Protein 7FB5 (pdb70)

Organism: Mus musculus (NCBI:txid10090)

InterPro domains:
  IPR004241 Autophagy protein Atg8 ubiquitin-like [PF02991] (13-116)
  IPR004241 Autophagy protein Atg8 ubiquitin-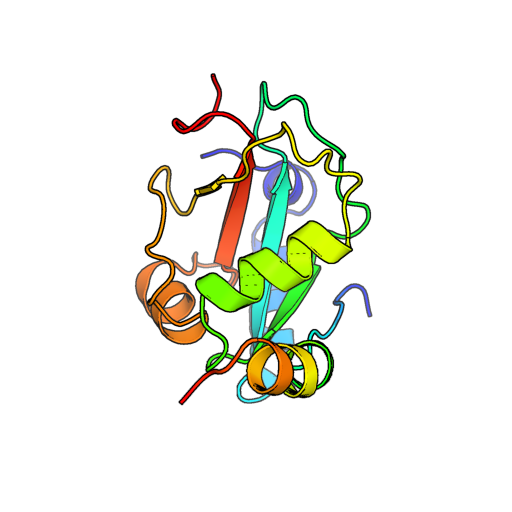like [PTHR10969] (2-116)
  IPR029071 Ubiquitin-like domain superfamily [SSF54236] (1-116)

CATH classification: 3.10.20.90

Radius of gyration: 14.71 Å; Cα contacts (8 Å, |Δi|>4): 223; chains: 2; bounding box: 31×42×38 Å

Foldseek 3Di:
DDDPVPVVQDQVVLLVVLVVVPVPDDQWAWAFEFAFAPFDFFGAPDGIDTHRQQAFLLVVVVVVPVGTPDDPVFAKFKDFPFDTDDRGHGNNNQQVPRPDNSRYGYIYMHSDPGGHD/DPDDDDDCVVCPVVCVVVPHD

Nearest PDB structures (foldseek):
  7fb5-assembly1_B  TM=1.050E+00  e=2.848E-02  Homo sapiens
  6hyn-assembly1_A  TM=9.909E-01  e=7.750E-23  Homo sapiens
  8s1m-assembly1_A  TM=9.896E-01  e=8.841E-23  Homo sapiens
  6hyo-assembly1_A  TM=9.873E-01  e=1.402E-22  Homo sapiens
  6yop-assembly1_A  TM=9.878E-01  e=1.402E-22  Homo sapiens

Structure (mmCIF, N/CA/C/O backbone):
data_7FB5
#
_entry.id   7FB5
#
_cell.length_a   73.250
_cell.length_b   73.250
_cell.length_c   80.852
_cell.angle_alpha   90.000
_cell.angle_beta   90.000
_cell.angle_gamma   120.000
#
_symmetry.space_group_name_H-M   'P 32 2 1'
#
loop_
_entity.id
_entity.type
_entity.pdbx_description
1 polymer 'Gamma-aminobutyric acid receptor-associated protein'
2 polymer 'Reticulophagy regulator 1'
#
loop_
_atom_site.group_PDB
_atom_site.id
_atom_site.type_symbol
_atom_site.label_atom_id
_atom_site.label_alt_id
_atom_site.label_comp_id
_atom_site.label_asym_id
_atom_site.label_entity_id
_atom_site.label_seq_id
_atom_site.pdbx_PDB_ins_code
_atom_site.Cartn_x
_atom_site.Cartn_y
_atom_site.Cartn_z
_atom_site.occupancy
_atom_site.B_iso_or_equiv
_atom_site.auth_seq_id
_atom_site.auth_comp_id
_atom_site.auth_asym_id
_atom_site.auth_atom_id
_atom_site.pdbx_PDB_model_num
ATOM 1 N N . MET A 1 1 ? 37.676 -9.446 17.167 1.00 72.00 1 MET A N 1
ATOM 2 C CA . MET A 1 1 ? 36.265 -9.079 17.330 1.00 82.41 1 MET A CA 1
ATOM 3 C C . MET A 1 1 ? 36.133 -7.779 18.082 1.00 86.64 1 MET A C 1
ATOM 4 O O . MET A 1 1 ? 36.866 -7.518 19.069 1.00 85.71 1 MET A O 1
ATOM 9 N N . LYS A 1 2 ? 35.181 -6.971 17.620 1.00 82.85 2 LYS A N 1
ATOM 10 C CA . LYS A 1 2 ? 34.887 -5.682 18.225 1.00 86.25 2 LYS A CA 1
ATOM 11 C C . LYS A 1 2 ? 33.484 -5.646 18.862 1.00 80.14 2 LYS A C 1
ATOM 12 O O . LYS A 1 2 ? 32.494 -6.086 18.260 1.00 75.50 2 LYS A O 1
ATOM 18 N N . PHE A 1 3 ? 33.433 -5.095 20.094 1.00 78.36 3 PHE A N 1
ATOM 19 C CA . PHE A 1 3 ? 32.286 -4.951 21.009 1.00 74.24 3 PHE A CA 1
ATOM 20 C C . PHE A 1 3 ? 32.020 -3.524 21.471 1.00 79.33 3 PHE A C 1
ATOM 21 O O . PHE A 1 3 ? 32.950 -2.832 21.905 1.00 81.63 3 PHE A O 1
ATOM 29 N N . VAL A 1 4 ? 30.753 -3.101 21.431 1.00 75.36 4 VAL A N 1
ATOM 30 C CA . VAL A 1 4 ? 30.384 -1.783 21.954 1.00 77.71 4 VAL A CA 1
ATOM 31 C C . VAL A 1 4 ? 30.819 -1.591 23.406 1.00 79.25 4 VAL A C 1
ATOM 32 O O . VAL A 1 4 ? 31.295 -0.512 23.776 1.00 86.33 4 VAL A O 1
ATOM 36 N N . TYR A 1 5 ? 30.610 -2.601 24.263 1.00 78.12 5 TYR A N 1
ATOM 37 C CA . TYR A 1 5 ? 30.931 -2.455 25.685 1.00 76.25 5 TYR A CA 1
ATOM 38 C C . TYR A 1 5 ? 32.324 -1.881 25.865 1.00 74.57 5 TYR A C 1
ATOM 39 O O . TYR A 1 5 ? 32.550 -1.024 26.726 1.00 78.37 5 TYR A O 1
ATOM 48 N N . LYS A 1 6 ? 33.275 -2.334 25.041 1.00 70.17 6 LYS A N 1
ATOM 49 C CA . LYS A 1 6 ? 34.657 -1.877 25.182 1.00 76.08 6 LYS A CA 1
ATOM 50 C C . LYS A 1 6 ? 34.788 -0.423 24.761 1.00 84.15 6 LYS A C 1
ATOM 51 O O . LYS A 1 6 ? 35.560 0.338 25.355 1.00 88.25 6 LYS A O 1
ATOM 57 N N . GLU A 1 7 ? 34.075 -0.033 23.706 1.00 86.17 7 GLU A N 1
ATOM 58 C CA . GLU A 1 7 ? 34.126 1.355 23.273 1.00 88.89 7 GLU A CA 1
ATOM 59 C C . GLU A 1 7 ? 33.500 2.290 24.308 1.00 85.08 7 GLU A C 1
ATOM 60 O O . GLU A 1 7 ? 34.035 3.378 24.553 1.00 95.80 7 GLU A O 1
ATOM 66 N N . GLU A 1 8 ? 32.403 1.874 24.962 1.00 80.46 8 GLU A N 1
ATOM 67 C CA . GLU A 1 8 ? 31.706 2.771 25.888 1.00 88.28 8 GLU A CA 1
ATOM 68 C C . GLU A 1 8 ? 32.400 2.827 27.247 1.00 90.85 8 GLU A C 1
ATOM 69 O O . GLU A 1 8 ? 32.522 3.907 27.838 1.00 100.35 8 GLU A O 1
ATOM 75 N N . HIS A 1 9 ? 32.881 1.697 27.750 1.00 83.93 9 HIS A N 1
ATOM 76 C CA . HIS A 1 9 ? 33.469 1.668 29.075 1.00 72.66 9 HIS A CA 1
ATOM 77 C C . HIS A 1 9 ? 34.970 1.486 28.930 1.00 73.87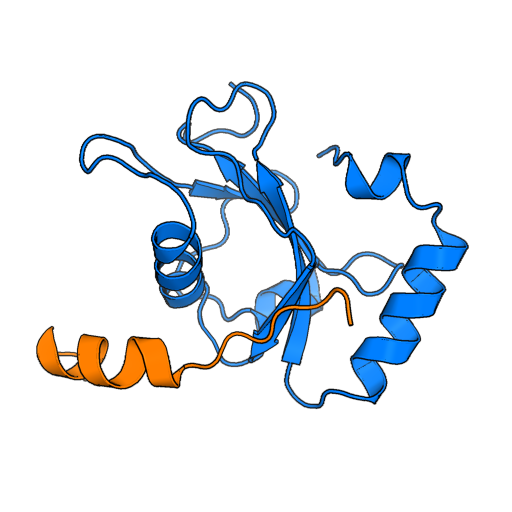 9 HIS A C 1
ATOM 78 O O . HIS A 1 9 ? 35.427 0.459 28.409 1.00 78.02 9 HIS A O 1
ATOM 85 N N . PRO A 1 10 ? 35.761 2.456 29.372 1.00 73.02 10 PRO A N 1
ATOM 86 C CA . PRO A 1 10 ? 37.202 2.429 29.105 1.00 72.88 10 PRO A CA 1
ATOM 87 C C . PRO A 1 10 ? 37.902 1.367 29.926 1.00 73.55 10 PRO A C 1
ATOM 88 O O . PRO A 1 10 ? 37.435 0.949 30.989 1.00 78.24 10 PRO A O 1
ATOM 92 N N . PHE A 1 11 ? 39.061 0.956 29.420 1.00 67.82 11 PHE A N 1
ATOM 93 C CA . PHE A 1 11 ? 39.725 -0.231 29.938 1.00 67.88 11 PHE A CA 1
ATOM 94 C C . PHE A 1 11 ? 39.848 -0.200 31.456 1.00 74.43 11 PHE A C 1
ATOM 95 O O . PHE A 1 11 ? 39.312 -1.066 32.155 1.00 80.17 11 PHE A O 1
ATOM 103 N N . GLU A 1 12 ? 40.562 0.793 31.990 1.00 77.48 12 GLU A N 1
ATOM 104 C CA . GLU A 1 12 ? 40.938 0.718 33.399 1.00 77.69 12 GLU A CA 1
ATOM 105 C C . GLU A 1 12 ? 39.734 0.729 34.322 1.00 75.71 12 GLU A C 1
ATOM 106 O O . GLU A 1 12 ? 39.863 0.368 35.499 1.00 81.52 12 GLU A O 1
ATOM 112 N N . LYS A 1 13 ? 38.568 1.124 33.814 1.00 71.48 13 LYS A N 1
ATOM 113 C CA . LYS A 1 13 ? 37.359 1.046 34.618 1.00 77.55 13 LYS A CA 1
ATOM 114 C C . LYS A 1 13 ? 36.764 -0.362 34.522 1.00 75.43 13 LYS A C 1
ATOM 115 O O . LYS A 1 13 ? 36.262 -0.895 35.518 1.00 76.21 13 LYS A O 1
ATOM 121 N N . ARG A 1 14 ? 36.829 -0.982 33.333 1.00 73.13 14 ARG A N 1
ATOM 122 C CA . ARG A 1 14 ? 36.426 -2.383 33.180 1.00 67.96 14 ARG A CA 1
ATOM 123 C C . ARG A 1 14 ? 37.298 -3.281 34.051 1.00 70.62 14 ARG A C 1
ATOM 124 O O . ARG A 1 14 ? 36.791 -4.067 34.861 1.00 70.97 14 ARG A O 1
ATOM 132 N N . ARG A 1 15 ? 38.620 -3.214 33.855 1.00 67.03 15 ARG A N 1
ATOM 133 C CA . ARG A 1 15 ? 39.548 -3.991 34.670 1.00 59.70 15 ARG A CA 1
ATOM 134 C C . ARG A 1 15 ? 39.315 -3.748 36.150 1.00 66.67 15 ARG A C 1
ATOM 135 O O . ARG A 1 15 ? 39.604 -4.614 36.983 1.00 70.68 15 ARG A O 1
ATOM 143 N N . SER A 1 16 ? 38.882 -2.540 36.503 1.00 70.61 16 SER A N 1
ATOM 144 C CA . SER A 1 16 ? 38.514 -2.270 37.882 1.00 68.26 16 SER A CA 1
ATOM 145 C C . SER A 1 16 ? 37.382 -3.197 38.297 1.00 64.14 16 SER A C 1
ATOM 146 O O . SER A 1 16 ? 37.468 -3.888 39.318 1.00 71.89 16 SER A O 1
ATOM 149 N N . GLU A 1 17 ? 36.284 -3.191 37.532 1.00 61.78 17 GLU A N 1
ATOM 150 C CA . GLU A 1 17 ? 35.111 -3.976 37.909 1.00 58.22 17 GLU A CA 1
ATOM 151 C C . GLU A 1 17 ? 35.378 -5.474 37.794 1.00 59.19 17 GLU A C 1
ATOM 152 O O . GLU A 1 17 ? 34.818 -6.260 38.564 1.00 60.89 17 GLU A O 1
ATOM 158 N N . GLY A 1 18 ? 36.174 -5.893 36.809 1.00 63.84 18 GLY A N 1
ATOM 159 C CA . GLY A 1 18 ? 36.502 -7.307 36.687 1.00 56.57 18 GLY A CA 1
ATOM 160 C C . GLY A 1 18 ? 37.156 -7.848 37.947 1.00 56.71 18 GLY A C 1
ATOM 161 O O . GLY A 1 18 ? 36.712 -8.850 38.514 1.00 59.73 18 GLY A O 1
ATOM 162 N N . GLU A 1 19 ? 38.222 -7.181 38.404 1.00 57.18 19 GLU A N 1
ATOM 163 C CA . GLU A 1 19 ? 38.883 -7.578 39.642 1.00 54.96 19 GLU A CA 1
ATOM 164 C C . GLU A 1 19 ? 37.878 -7.626 40.792 1.00 60.30 19 GLU A C 1
ATOM 165 O O . GLU A 1 19 ? 37.837 -8.604 41.544 1.00 61.17 19 GLU A O 1
ATOM 171 N N . LYS A 1 20 ? 37.077 -6.564 40.960 1.00 65.69 20 LYS A N 1
ATOM 172 C CA . LYS A 1 20 ? 36.086 -6.533 42.033 1.00 59.93 20 LYS A CA 1
ATOM 173 C C . LYS A 1 20 ? 35.188 -7.764 41.971 1.00 59.11 20 LYS A C 1
ATOM 174 O O . LYS A 1 20 ? 35.094 -8.530 42.937 1.00 67.16 20 LYS A O 1
ATOM 180 N N . ILE A 1 21 ? 34.556 -7.992 40.809 1.00 61.03 21 ILE A N 1
ATOM 181 C CA . ILE A 1 21 ? 33.456 -8.957 40.689 1.00 54.84 21 ILE A CA 1
ATOM 182 C C . ILE A 1 21 ? 33.966 -10.378 40.792 1.00 58.33 21 ILE A C 1
ATOM 183 O O . ILE A 1 21 ? 33.258 -11.274 41.264 1.00 64.30 21 ILE A O 1
ATOM 188 N N . ARG A 1 22 ? 35.191 -10.610 40.347 1.00 58.18 22 ARG A N 1
ATOM 189 C CA . ARG A 1 22 ? 35.755 -11.941 40.357 1.00 56.47 22 ARG A CA 1
ATOM 190 C C . ARG A 1 22 ? 36.086 -12.386 41.781 1.00 59.38 22 ARG A C 1
ATOM 191 O O . ARG A 1 22 ? 36.176 -13.593 42.044 1.00 66.67 22 ARG A O 1
ATOM 199 N N . LYS A 1 23 ? 36.177 -11.433 42.717 1.00 57.56 23 LYS A N 1
ATOM 200 C CA . LYS A 1 23 ? 36.516 -11.702 44.111 1.00 51.23 23 LYS A CA 1
ATOM 201 C C . LYS A 1 23 ? 35.284 -11.835 44.996 1.00 58.49 23 LYS A C 1
ATOM 202 O O . LYS A 1 23 ? 35.377 -12.466 46.055 1.00 65.48 23 LYS A O 1
ATOM 208 N N . LYS A 1 24 ? 34.147 -11.247 44.598 1.00 60.69 24 LYS A N 1
ATOM 209 C CA . LYS A 1 24 ? 32.925 -11.386 45.375 1.00 54.52 24 LYS A CA 1
ATOM 210 C C . LYS A 1 24 ? 32.250 -12.707 45.058 1.00 63.22 24 LYS A C 1
ATOM 211 O O . LYS A 1 24 ? 31.784 -13.405 45.967 1.00 67.25 24 LYS A O 1
ATOM 217 N N . TYR A 1 25 ? 32.156 -13.053 43.766 1.00 67.19 25 TYR A N 1
ATOM 218 C CA . TYR A 1 25 ? 31.392 -14.220 43.386 1.00 71.19 25 TYR A CA 1
ATOM 219 C C . TYR A 1 25 ? 32.311 -15.402 43.111 1.00 75.54 25 TYR A C 1
ATOM 220 O O . TYR A 1 25 ? 33.001 -15.457 42.059 1.00 65.29 25 TYR A O 1
ATOM 229 N N . PRO A 1 26 ? 32.328 -16.371 44.009 1.00 80.55 26 PRO A N 1
ATOM 230 C CA . PRO A 1 26 ? 33.124 -17.573 43.797 1.00 81.72 26 PRO A CA 1
ATOM 231 C C . PRO A 1 26 ? 32.484 -18.434 42.752 1.00 80.81 26 PRO A C 1
ATOM 232 O O . PRO A 1 26 ? 31.258 -18.518 42.668 1.00 79.43 26 PRO A O 1
ATOM 236 N N . ASP A 1 27 ? 33.313 -19.102 41.965 1.00 74.41 27 ASP A N 1
ATOM 237 C CA . ASP A 1 27 ? 32.792 -20.072 41.005 1.00 80.40 27 ASP A CA 1
ATOM 238 C C . ASP A 1 27 ? 31.736 -19.474 40.079 1.00 77.30 27 ASP A C 1
ATOM 239 O O . ASP A 1 27 ? 30.790 -20.154 39.664 1.00 76.88 27 ASP A O 1
ATOM 244 N N . ARG A 1 28 ? 31.882 -18.198 39.739 1.00 67.36 28 ARG A N 1
ATOM 245 C CA . ARG A 1 28 ? 30.996 -17.582 38.754 1.00 58.49 28 ARG A CA 1
ATOM 246 C C . ARG A 1 28 ? 31.910 -16.663 37.955 1.00 64.10 28 ARG A C 1
ATOM 247 O O . ARG A 1 28 ? 32.615 -15.831 38.545 1.00 69.50 28 ARG A O 1
ATOM 255 N N . VAL A 1 29 ? 31.980 -16.878 36.640 1.00 59.92 29 VAL A N 1
ATOM 256 C CA . VAL A 1 29 ? 32.834 -16.066 35.771 1.00 56.01 29 VAL A CA 1
ATOM 257 C C . VAL A 1 29 ? 32.016 -14.937 35.156 1.00 59.96 29 VAL A C 1
ATOM 258 O O . VAL A 1 29 ? 30.855 -15.141 34.775 1.00 64.46 29 VAL A O 1
ATOM 262 N N . PRO A 1 30 ? 32.575 -13.736 35.054 1.00 50.20 30 PRO A N 1
ATOM 263 C CA . PRO A 1 30 ? 31.871 -12.627 34.404 1.00 46.41 30 PRO A CA 1
ATOM 264 C C . PRO A 1 30 ? 32.073 -12.575 32.899 1.00 52.98 30 PRO A C 1
ATOM 265 O O . PRO A 1 30 ? 33.216 -12.592 32.431 1.00 60.19 30 PRO A O 1
ATOM 269 N N . VAL A 1 31 ? 30.987 -12.538 32.127 1.00 54.36 31 VAL A N 1
ATOM 270 C CA . VAL A 1 31 ? 31.055 -12.570 30.669 1.00 52.66 31 VAL A CA 1
ATOM 271 C C . VAL A 1 31 ? 30.142 -11.502 30.072 1.00 56.28 31 VAL A C 1
ATOM 272 O O . VAL A 1 31 ? 29.014 -11.299 30.538 1.00 62.59 31 VAL A O 1
ATOM 276 N N . ILE A 1 32 ? 30.668 -10.776 29.079 1.00 55.67 32 ILE A N 1
ATOM 277 C CA . ILE A 1 32 ? 29.910 -9.823 28.264 1.00 53.01 32 ILE A CA 1
ATOM 278 C C . ILE A 1 32 ? 29.377 -10.523 27.020 1.00 57.19 32 ILE A C 1
ATOM 279 O O . ILE A 1 32 ? 30.116 -11.258 26.354 1.00 65.93 32 ILE A O 1
ATOM 284 N N . VAL A 1 33 ? 28.104 -10.290 26.696 1.00 52.93 33 VAL A N 1
ATOM 285 C CA . VAL A 1 33 ? 27.435 -10.927 25.562 1.00 56.67 33 VAL A CA 1
ATOM 286 C C . VAL A 1 33 ? 26.790 -9.865 24.679 1.00 66.28 33 VAL A C 1
ATOM 287 O O . VAL A 1 33 ? 25.859 -9.176 25.114 1.00 75.76 33 VAL A O 1
ATOM 291 N N . GLU A 1 34 ? 27.271 -9.745 23.435 1.00 62.02 34 GLU A N 1
ATOM 292 C CA . GLU A 1 34 ? 26.727 -8.817 22.448 1.00 60.16 34 GLU A CA 1
ATOM 293 C C . GLU A 1 34 ? 26.286 -9.528 21.175 1.00 64.79 34 GLU A C 1
ATOM 294 O O . GLU A 1 34 ? 26.897 -10.520 20.763 1.00 67.00 34 GLU A O 1
ATOM 300 N N . LYS A 1 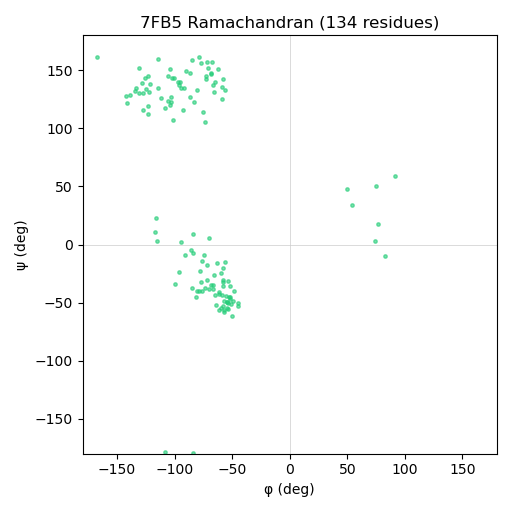35 ? 25.203 -9.027 20.570 1.00 68.41 35 LYS A N 1
ATOM 301 C CA . LYS A 1 35 ? 24.863 -9.401 19.199 1.00 64.90 35 LYS A CA 1
ATOM 302 C C . LYS A 1 35 ? 25.997 -9.046 18.246 1.00 65.89 35 LYS A C 1
ATOM 303 O O . LYS A 1 35 ? 26.563 -7.949 18.306 1.00 68.92 35 LYS A O 1
ATOM 309 N N . ALA A 1 36 ? 26.317 -9.971 17.347 1.00 67.16 36 ALA A N 1
ATOM 310 C CA . ALA A 1 36 ? 27.360 -9.707 16.380 1.00 69.31 36 ALA A CA 1
ATOM 311 C C . ALA A 1 36 ? 26.913 -8.619 15.408 1.00 77.73 36 ALA A C 1
ATOM 312 O O . ALA A 1 36 ? 25.714 -8.387 15.219 1.00 77.95 36 ALA A O 1
ATOM 314 N N . PRO A 1 37 ? 27.865 -7.936 14.777 1.00 85.51 37 PRO A N 1
ATOM 315 C CA . PRO A 1 37 ? 27.517 -7.095 13.627 1.00 85.97 37 PRO A CA 1
ATOM 316 C C . PRO A 1 37 ? 27.001 -7.955 12.488 1.00 85.30 37 PRO A C 1
ATOM 317 O O . PRO A 1 37 ? 27.506 -9.052 12.241 1.00 88.00 37 PRO A O 1
ATOM 321 N N . LYS A 1 38 ? 25.970 -7.455 11.811 1.00 84.03 38 LYS A N 1
ATOM 322 C CA . LYS A 1 38 ? 25.334 -8.018 10.627 1.00 80.20 38 LYS A CA 1
ATOM 323 C C . LYS A 1 38 ? 24.332 -9.095 11.033 1.00 80.92 38 LYS A C 1
ATOM 324 O O . LYS A 1 38 ? 23.581 -9.564 10.188 1.00 85.49 38 LYS A O 1
ATOM 326 N N . ALA A 1 39 ? 24.308 -9.511 12.294 1.00 76.96 39 ALA A N 1
ATOM 327 C CA . ALA A 1 39 ? 23.372 -10.527 12.754 1.00 77.33 39 ALA A CA 1
ATOM 328 C C . ALA A 1 39 ? 21.945 -9.986 12.734 1.00 80.34 39 ALA A C 1
ATOM 329 O O . ALA A 1 39 ? 21.707 -8.794 12.957 1.00 80.94 39 ALA A O 1
ATOM 331 N N . ARG A 1 40 ? 20.985 -10.878 12.467 1.00 78.21 40 ARG A N 1
ATOM 332 C CA . ARG A 1 40 ? 19.604 -10.458 12.253 1.00 81.37 40 ARG A CA 1
ATOM 333 C C . ARG A 1 40 ? 18.625 -10.994 13.296 1.00 81.49 40 ARG A C 1
ATOM 334 O O . ARG A 1 40 ? 17.428 -11.069 13.016 1.00 90.59 40 ARG A O 1
ATOM 342 N N . ILE A 1 41 ? 19.074 -11.357 14.490 1.00 77.81 41 ILE A N 1
ATOM 343 C CA . ILE A 1 41 ? 18.152 -11.935 15.466 1.00 73.46 41 ILE A CA 1
ATOM 344 C C . ILE A 1 41 ? 17.884 -10.948 16.590 1.00 74.25 41 ILE A C 1
ATOM 345 O O . ILE A 1 41 ? 18.383 -9.813 16.581 1.00 75.36 41 ILE A O 1
ATOM 350 N N . GLY A 1 42 ? 17.076 -11.384 17.553 1.00 74.45 42 GLY A N 1
ATOM 351 C CA . GLY A 1 42 ? 16.692 -10.508 18.645 1.00 83.78 42 GLY A CA 1
ATOM 352 C C . GLY A 1 42 ? 17.895 -9.973 19.404 1.00 82.12 42 GLY A C 1
ATOM 353 O O . GLY A 1 42 ? 18.863 -10.682 19.668 1.00 87.30 42 GLY A O 1
ATOM 354 N N . ASP A 1 43 ? 17.792 -8.727 19.818 1.00 86.57 43 ASP A N 1
ATOM 355 C CA . ASP A 1 43 ? 18.818 -8.070 20.599 1.00 80.56 43 ASP A CA 1
ATOM 356 C C . ASP A 1 43 ? 18.720 -8.521 22.043 1.00 77.16 43 ASP A C 1
ATOM 357 O O . ASP A 1 43 ? 17.717 -9.100 22.473 1.00 72.88 43 ASP A O 1
ATOM 362 N N . LEU A 1 44 ? 19.788 -8.325 22.794 1.00 74.86 44 LEU A N 1
ATOM 363 C CA . LEU A 1 44 ? 19.746 -8.784 24.168 1.00 77.40 44 LEU A CA 1
ATOM 364 C C . LEU A 1 44 ? 19.741 -7.552 25.064 1.00 86.59 44 LEU A C 1
ATOM 365 O O . LEU A 1 44 ? 20.616 -6.686 24.930 1.00 89.10 44 LEU A O 1
ATOM 370 N N . ASP A 1 45 ? 18.754 -7.465 25.959 1.00 93.28 45 ASP A N 1
ATOM 371 C CA . ASP A 1 45 ? 18.662 -6.321 26.869 1.00 99.93 45 ASP A CA 1
ATOM 372 C C . ASP A 1 45 ? 19.931 -6.152 27.720 1.00 102.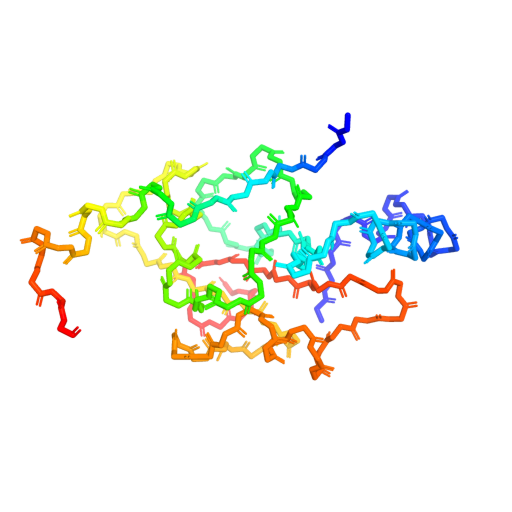44 45 ASP A C 1
ATOM 373 O O . ASP A 1 45 ? 20.595 -5.109 27.661 1.00 92.02 45 ASP A O 1
ATOM 378 N N . LYS A 1 46 ? 20.324 -7.185 28.473 1.00 94.49 46 LYS A N 1
ATOM 379 C CA . LYS A 1 46 ? 21.470 -7.067 29.366 1.00 76.01 46 LYS A CA 1
ATOM 380 C C . LYS A 1 46 ? 22.681 -7.742 28.740 1.00 74.02 46 LYS A C 1
ATOM 381 O O . LYS A 1 46 ? 22.563 -8.800 28.112 1.00 75.36 46 LYS A O 1
ATOM 383 N N . LYS A 1 47 ? 23.850 -7.135 28.951 1.00 70.67 47 LYS A N 1
ATOM 384 C CA . LYS A 1 47 ? 25.128 -7.664 28.481 1.00 66.75 47 LYS A CA 1
ATOM 385 C C . LYS A 1 47 ? 25.923 -8.400 29.542 1.00 72.30 47 LYS A C 1
ATOM 386 O O . LYS A 1 47 ? 26.660 -9.338 29.216 1.00 71.06 47 LYS A O 1
ATOM 392 N N . LYS A 1 48 ? 25.834 -7.954 30.788 1.00 74.11 48 LYS A N 1
ATOM 393 C CA . LYS A 1 48 ? 26.752 -8.364 31.843 1.00 67.61 48 LYS A CA 1
ATOM 394 C C . LYS A 1 48 ? 26.165 -9.562 32.588 1.00 69.13 48 LYS A C 1
ATOM 395 O O . LYS A 1 48 ? 25.119 -9.445 33.240 1.00 73.57 48 LYS A O 1
ATOM 401 N N . TYR A 1 49 ? 26.840 -10.710 32.500 1.00 61.46 49 TYR A N 1
ATOM 402 C CA . TYR A 1 49 ? 26.350 -11.929 33.125 1.00 58.87 49 TYR A CA 1
ATOM 403 C C . TYR A 1 49 ? 27.433 -12.549 33.995 1.00 62.66 49 TYR A C 1
ATOM 404 O O . TYR A 1 49 ? 28.610 -12.589 33.612 1.00 69.89 49 TYR A O 1
ATOM 413 N N . LEU A 1 50 ? 27.025 -13.040 35.165 1.00 61.20 50 LEU A N 1
ATOM 414 C CA . LEU A 1 50 ? 27.848 -13.920 35.984 1.00 58.44 50 LEU A CA 1
ATOM 415 C C . LEU A 1 50 ? 27.332 -15.351 35.831 1.00 60.85 50 LEU A C 1
ATOM 416 O O . LEU A 1 5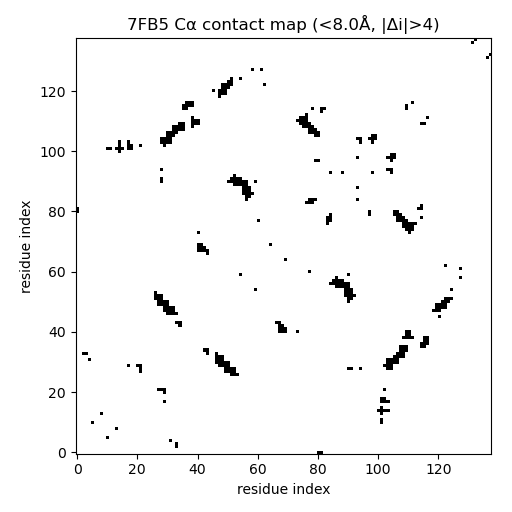0 ? 26.185 -15.638 36.195 1.00 65.30 50 LEU A O 1
ATOM 421 N N . VAL A 1 51 ? 28.191 -16.236 35.348 1.00 56.28 51 VAL A N 1
ATOM 422 C CA . VAL A 1 51 ? 27.815 -17.566 34.872 1.00 57.49 51 VAL A CA 1
ATOM 423 C C . VAL A 1 51 ? 28.592 -18.600 35.665 1.00 58.16 51 VAL A C 1
ATOM 424 O O . VAL A 1 51 ? 29.810 -18.466 35.814 1.00 59.87 51 VAL A O 1
ATOM 428 N N . PRO A 1 52 ? 27.944 -19.645 36.197 1.00 58.02 52 PRO A N 1
ATOM 429 C CA . PRO A 1 52 ? 28.683 -20.681 36.929 1.00 59.15 52 PRO A CA 1
ATOM 430 C C . PRO A 1 52 ? 29.781 -21.265 36.060 1.00 57.97 52 PRO A C 1
ATOM 431 O O . PRO A 1 52 ? 29.555 -21.613 34.898 1.00 59.59 52 PRO A O 1
ATOM 435 N N . SER A 1 53 ? 30.979 -21.384 36.641 1.00 56.68 53 SER A N 1
ATOM 436 C CA . SER A 1 53 ? 32.122 -21.814 35.844 1.00 54.67 53 SER A CA 1
ATOM 437 C C . SER A 1 53 ? 31.948 -23.242 35.355 1.00 58.39 53 SER A C 1
ATOM 438 O O . SER A 1 53 ? 32.505 -23.616 34.315 1.00 66.13 53 SER A O 1
ATOM 441 N N . ASP A 1 54 ? 31.181 -24.046 36.083 1.00 60.00 54 ASP A N 1
ATOM 442 C CA . ASP A 1 54 ? 30.943 -25.435 35.716 1.00 60.02 54 ASP A CA 1
ATOM 443 C C . ASP A 1 54 ? 29.807 -25.571 34.697 1.00 63.94 54 ASP A C 1
ATOM 444 O O . ASP A 1 54 ? 29.544 -26.678 34.215 1.00 66.31 54 ASP A O 1
ATOM 449 N N . LEU A 1 55 ? 29.097 -24.484 34.403 1.00 62.56 55 LEU A N 1
ATOM 450 C CA . LEU A 1 55 ? 28.075 -24.487 33.364 1.00 55.13 55 LEU A CA 1
ATOM 451 C C . LEU A 1 55 ? 28.703 -24.696 31.990 1.00 53.55 55 LEU A C 1
ATOM 452 O O . LEU A 1 55 ? 29.675 -24.022 31.643 1.00 58.08 55 LEU A O 1
ATOM 457 N N . THR A 1 56 ? 28.153 -25.622 31.201 1.00 54.61 56 THR A N 1
ATOM 458 C CA . THR A 1 56 ? 28.681 -25.852 29.858 1.00 51.20 56 THR A CA 1
ATOM 459 C C . THR A 1 56 ? 28.233 -24.767 28.891 1.00 58.91 56 THR A C 1
ATOM 460 O O . THR A 1 56 ? 27.193 -24.119 29.073 1.00 59.72 56 THR A O 1
ATOM 464 N N . VAL A 1 57 ? 29.031 -24.601 27.829 1.00 62.17 57 VAL A N 1
ATOM 465 C CA . VAL A 1 57 ? 28.617 -23.784 26.690 1.00 52.13 57 VAL A CA 1
ATOM 466 C C . VAL A 1 57 ? 27.259 -24.236 26.186 1.00 53.13 57 VAL A C 1
ATOM 467 O O . VAL A 1 57 ? 26.373 -23.416 25.926 1.00 59.12 57 VAL A O 1
ATOM 471 N N . GLY A 1 58 ? 27.077 -25.547 26.048 1.00 55.36 58 GLY A N 1
ATOM 472 C CA . GLY A 1 58 ? 25.794 -26.109 25.673 1.00 54.73 58 GLY A CA 1
ATOM 473 C C . GLY A 1 58 ? 24.652 -25.479 26.441 1.00 55.91 58 GLY A C 1
ATOM 474 O O . GLY A 1 58 ? 23.652 -25.024 25.873 1.00 61.05 58 GLY A O 1
ATOM 475 N N . GLN A 1 59 ? 24.812 -25.436 27.760 1.00 56.63 59 GLN A N 1
ATOM 476 C CA . GLN A 1 59 ? 23.742 -24.941 28.610 1.00 55.74 59 GLN A CA 1
ATOM 477 C C . GLN A 1 59 ? 23.621 -23.432 28.500 1.00 59.20 59 GLN A C 1
ATOM 478 O O . GLN A 1 59 ? 22.509 -22.887 28.524 1.00 60.34 59 GLN A O 1
ATOM 484 N N . PHE A 1 60 ? 24.759 -22.741 28.380 1.00 57.74 60 PHE A N 1
ATOM 485 C CA . PHE A 1 60 ? 24.725 -21.295 28.207 1.00 51.14 60 PHE A CA 1
ATOM 486 C C . PHE A 1 60 ? 23.910 -20.914 26.973 1.00 57.56 60 PHE A C 1
ATOM 487 O O . PHE A 1 60 ? 23.230 -19.882 26.973 1.00 63.33 60 PHE A O 1
ATOM 495 N N . TYR A 1 61 ? 23.973 -21.727 25.906 1.00 57.92 61 TYR A N 1
ATOM 496 C CA . TYR A 1 61 ? 23.094 -21.518 24.753 1.00 52.51 61 TYR A CA 1
ATOM 497 C C . TYR A 1 61 ? 21.642 -21.481 25.208 1.00 58.06 61 TYR A C 1
ATOM 498 O O . TYR A 1 61 ? 20.899 -20.545 24.894 1.00 62.93 61 TYR A O 1
ATOM 507 N N . PHE A 1 62 ? 21.207 -22.526 25.913 1.00 63.39 62 PHE A N 1
ATOM 508 C CA . PHE A 1 62 ? 19.827 -22.574 26.382 1.00 63.37 62 PHE A CA 1
ATOM 509 C C . PHE A 1 62 ? 19.451 -21.297 27.131 1.00 58.00 62 PHE A C 1
ATOM 510 O O . PHE A 1 62 ? 18.402 -20.698 26.877 1.00 64.17 62 PHE A O 1
ATOM 518 N N . LEU A 1 63 ? 20.313 -20.853 28.047 1.00 53.03 63 LEU A N 1
ATOM 519 C CA . LEU A 1 63 ? 19.982 -19.691 28.862 1.00 55.05 63 LEU A CA 1
ATOM 520 C C . LEU A 1 63 ? 19.891 -18.411 28.035 1.00 62.55 63 LEU A C 1
ATOM 521 O O . LEU A 1 63 ? 19.073 -17.536 28.339 1.00 68.48 63 LEU A O 1
ATOM 526 N N . ILE A 1 64 ? 20.713 -18.267 26.997 1.00 60.61 64 ILE A N 1
ATOM 527 C CA . ILE A 1 64 ? 20.642 -17.047 26.197 1.00 57.70 64 ILE A CA 1
ATOM 528 C C . ILE A 1 64 ? 19.424 -17.085 25.274 1.00 63.67 64 ILE A C 1
ATOM 529 O O . ILE A 1 64 ? 18.741 -16.071 25.099 1.00 74.10 64 ILE A O 1
ATOM 534 N N . ARG A 1 65 ? 19.129 -18.255 24.676 1.00 63.21 65 ARG A N 1
ATOM 535 C CA . ARG A 1 65 ? 17.927 -18.407 23.851 1.00 69.64 65 ARG A CA 1
ATOM 536 C C . ARG A 1 65 ? 16.706 -17.949 24.618 1.00 71.01 65 ARG A C 1
ATOM 537 O O . ARG A 1 65 ? 15.844 -17.233 24.093 1.00 74.08 65 ARG A O 1
ATOM 545 N N . LYS A 1 66 ? 16.623 -18.371 25.872 1.00 68.46 66 LYS A N 1
ATOM 546 C CA . LYS A 1 66 ? 15.535 -18.051 26.773 1.00 69.99 66 LYS A CA 1
ATOM 547 C C . LYS A 1 66 ? 15.350 -16.542 26.919 1.00 71.71 66 LYS A C 1
ATOM 548 O O . LYS A 1 66 ? 14.315 -16.098 27.418 1.00 86.96 66 LYS A O 1
ATOM 554 N N . ARG A 1 67 ? 16.328 -15.744 26.497 1.00 70.84 67 ARG A N 1
ATOM 555 C CA . ARG A 1 67 ? 16.333 -14.314 26.744 1.00 70.15 67 ARG A CA 1
ATOM 556 C C . ARG A 1 67 ? 16.234 -13.473 25.472 1.00 70.08 67 ARG A C 1
ATOM 557 O O . ARG A 1 67 ? 16.391 -12.250 25.570 1.00 73.47 67 ARG A O 1
ATOM 565 N N . ILE A 1 68 ? 16.088 -14.080 24.267 1.00 69.85 68 ILE A N 1
ATOM 566 C CA . ILE A 1 68 ? 15.960 -13.325 23.020 1.00 75.19 68 ILE A CA 1
ATOM 567 C C . ILE A 1 68 ? 14.773 -13.901 22.283 1.00 84.80 68 ILE A C 1
ATOM 568 O O . ILE A 1 68 ? 14.433 -15.079 22.446 1.00 78.81 68 ILE A O 1
ATOM 573 N N . HIS A 1 69 ? 14.142 -13.064 21.489 1.00 93.16 69 HIS A N 1
ATOM 574 C CA . HIS A 1 69 ? 13.093 -13.578 20.634 1.00 106.53 69 HIS A CA 1
ATOM 575 C C . HIS A 1 69 ? 13.750 -14.364 19.499 1.00 101.24 69 HIS A C 1
ATOM 576 O O . HIS A 1 69 ? 14.387 -13.783 18.613 1.00 98.89 69 HIS A O 1
ATOM 583 N N . LEU A 1 70 ? 13.668 -15.690 19.562 1.00 88.65 70 LEU A N 1
ATOM 584 C CA . LEU A 1 70 ? 14.291 -16.583 18.587 1.00 87.43 70 LEU A CA 1
ATOM 585 C C . LEU A 1 70 ? 13.263 -17.507 17.957 1.00 91.10 70 LEU A C 1
ATOM 586 O O . LEU A 1 70 ? 12.700 -18.373 18.636 1.00 99.49 70 LEU A O 1
ATOM 591 N N . ARG A 1 71 ? 13.004 -17.319 16.669 1.00 81.88 71 ARG A N 1
ATOM 592 C CA . ARG A 1 71 ? 12.148 -18.268 15.982 1.00 82.89 71 ARG A CA 1
ATOM 593 C C . ARG A 1 71 ? 12.880 -19.595 15.796 1.00 87.68 71 ARG A C 1
ATOM 594 O O . ARG A 1 71 ? 14.117 -19.659 15.746 1.00 90.11 71 ARG A O 1
ATOM 602 N N . ALA A 1 72 ? 12.090 -20.668 15.733 1.00 87.22 72 ALA A N 1
ATOM 603 C CA . ALA A 1 72 ? 12.657 -22.002 15.570 1.00 88.84 72 ALA A CA 1
ATOM 604 C C . ALA A 1 72 ? 13.492 -22.099 14.301 1.00 91.23 72 ALA A C 1
ATOM 605 O O . ALA A 1 72 ? 14.439 -22.898 14.238 1.00 93.26 72 ALA A O 1
ATOM 607 N N . GLU A 1 73 ? 13.133 -21.326 13.269 1.00 86.21 73 GLU A N 1
ATOM 608 C CA . GLU A 1 73 ? 13.836 -21.374 11.995 1.00 82.81 73 GLU A CA 1
ATOM 609 C C . GLU A 1 73 ? 15.173 -20.653 12.070 1.00 85.21 73 GLU A C 1
ATOM 610 O O . GLU A 1 73 ? 15.998 -20.794 11.162 1.00 82.37 73 GLU A O 1
ATOM 612 N N . ASP A 1 74 ? 15.382 -19.866 13.124 1.00 90.29 74 ASP A N 1
ATOM 613 C CA . ASP A 1 74 ? 16.630 -19.152 13.341 1.00 84.46 74 ASP A CA 1
ATOM 614 C C . ASP A 1 74 ? 17.702 -20.060 13.936 1.00 81.83 74 ASP A C 1
ATOM 615 O O . ASP A 1 74 ? 17.457 -20.792 14.905 1.00 79.77 74 ASP A O 1
ATOM 620 N N . ALA A 1 75 ? 18.890 -20.001 13.358 1.00 73.35 75 ALA A N 1
ATOM 621 C CA . ALA A 1 75 ? 20.066 -20.618 13.939 1.00 68.69 75 ALA A CA 1
ATOM 622 C C . ALA A 1 75 ? 20.698 -19.660 14.945 1.00 69.21 75 ALA A C 1
ATOM 623 O O . ALA A 1 75 ? 20.472 -18.448 14.893 1.00 67.48 75 ALA A O 1
ATOM 625 N N . LEU A 1 76 ? 21.500 -20.214 15.866 1.00 68.48 76 LEU A N 1
ATOM 626 C CA . LEU A 1 76 ? 22.186 -19.418 16.888 1.00 56.92 76 LEU A CA 1
ATOM 627 C C . LEU A 1 76 ? 23.585 -19.965 17.148 1.00 61.63 76 LEU A C 1
ATOM 628 O O . LEU A 1 76 ? 23.735 -21.165 17.414 1.00 58.03 76 LEU A O 1
ATOM 633 N N . PHE A 1 77 ? 24.603 -19.087 17.071 1.00 58.91 77 PHE A N 1
ATOM 634 C CA . PHE A 1 77 ? 26.008 -19.456 17.275 1.00 54.65 77 PHE A CA 1
ATOM 635 C C . PHE A 1 77 ? 26.732 -18.468 18.186 1.00 59.39 77 PHE A C 1
ATOM 636 O O . PHE A 1 77 ? 26.655 -17.253 17.974 1.00 63.28 77 PHE A O 1
ATOM 644 N N . PHE A 1 78 ? 27.454 -18.989 19.178 1.00 55.19 78 PHE A N 1
ATOM 645 C CA . PHE A 1 78 ? 28.373 -18.192 19.984 1.00 51.57 78 PHE A CA 1
ATOM 646 C C . PHE A 1 78 ? 29.755 -18.086 19.361 1.00 52.23 78 PHE A C 1
ATOM 647 O O . PHE A 1 78 ? 30.256 -19.037 18.760 1.00 59.97 78 PHE A O 1
ATOM 655 N N . PHE A 1 79 ? 30.402 -16.941 19.581 1.00 51.56 79 PHE A N 1
ATOM 656 C CA . PHE A 1 79 ? 31.769 -16.715 19.124 1.00 50.42 79 PHE A CA 1
ATOM 657 C C . PHE A 1 79 ? 32.635 -16.158 20.242 1.00 53.82 79 PHE A C 1
ATOM 658 O O . PHE A 1 79 ? 32.272 -15.170 20.891 1.00 55.03 79 PHE A O 1
ATOM 666 N N . VAL A 1 80 ? 33.790 -16.774 20.445 1.00 47.41 80 VAL A N 1
ATOM 667 C CA . VAL A 1 80 ? 34.807 -16.250 21.340 1.00 54.24 80 VAL A CA 1
ATOM 668 C C . VAL A 1 80 ? 36.078 -16.082 20.532 1.00 65.13 80 VAL A C 1
ATOM 669 O O . VAL A 1 80 ? 36.582 -17.061 19.970 1.00 67.03 80 VAL A O 1
ATOM 673 N N . ASN A 1 81 ? 36.575 -14.847 20.440 1.00 67.02 81 ASN A N 1
ATOM 674 C CA . ASN A 1 81 ? 37.766 -14.541 19.632 1.00 70.52 81 ASN A CA 1
ATOM 675 C C . ASN A 1 81 ? 37.628 -15.118 18.224 1.00 70.50 81 ASN A C 1
ATOM 676 O O . ASN A 1 81 ? 38.530 -15.781 17.705 1.00 70.56 81 ASN A O 1
ATOM 681 N N . ASN A 1 82 ? 36.470 -14.867 17.612 1.00 70.49 82 ASN A N 1
ATOM 682 C CA . ASN A 1 82 ? 36.150 -15.157 16.217 1.00 68.67 82 ASN A CA 1
ATOM 683 C C . ASN A 1 82 ? 35.911 -16.649 15.953 1.00 66.11 82 ASN A C 1
ATOM 684 O O . ASN A 1 82 ? 35.672 -17.026 14.800 1.00 70.41 82 ASN A O 1
ATOM 689 N N . VAL A 1 83 ? 35.945 -17.501 16.985 1.00 58.25 83 VAL A N 1
ATOM 690 C CA . VAL A 1 83 ? 35.844 -18.953 16.873 1.00 51.99 83 VAL A CA 1
ATOM 691 C C . VAL A 1 83 ? 34.646 -19.450 17.679 1.00 56.04 83 VAL A C 1
ATOM 692 O O . VAL A 1 83 ? 34.403 -18.987 18.799 1.00 57.00 83 VAL A O 1
ATOM 696 N N . ILE A 1 84 ? 33.903 -20.395 17.114 1.00 54.14 84 ILE A N 1
ATOM 697 C CA . ILE A 1 84 ? 32.793 -21.007 17.843 1.00 49.76 84 ILE A CA 1
ATOM 698 C C . ILE A 1 84 ? 33.309 -21.985 18.884 1.00 54.52 84 ILE A C 1
ATOM 699 O O . ILE A 1 84 ? 33.862 -23.037 18.534 1.00 61.19 84 ILE A O 1
ATOM 704 N N . PRO A 1 85 ? 33.111 -21.707 20.162 1.00 48.08 85 PRO A N 1
ATOM 705 C CA . PRO A 1 85 ? 33.503 -22.652 21.178 1.00 44.26 85 PRO A CA 1
ATOM 706 C C . PRO A 1 85 ? 32.566 -23.841 21.185 1.00 54.69 85 PRO A C 1
ATOM 707 O O . PRO A 1 85 ? 31.347 -23.697 20.992 1.00 60.50 85 PRO A O 1
ATOM 711 N N . PRO A 1 86 ? 33.106 -25.029 21.419 1.00 52.79 86 PRO A N 1
ATOM 712 C CA . PRO A 1 86 ? 32.289 -26.244 21.383 1.00 52.28 86 PRO A CA 1
ATOM 713 C C . PRO A 1 86 ? 31.304 -26.296 22.536 1.00 54.75 86 PRO A C 1
ATOM 714 O O . PRO A 1 86 ? 31.574 -25.811 23.639 1.00 56.82 86 PRO A O 1
ATOM 718 N N . THR A 1 87 ? 30.139 -26.891 22.264 1.00 56.74 87 THR A N 1
ATOM 719 C CA . THR A 1 87 ? 29.090 -26.934 23.273 1.00 53.30 87 THR A CA 1
ATOM 720 C C . THR A 1 87 ? 29.550 -27.658 24.532 1.00 58.73 87 THR A C 1
ATOM 721 O O . THR A 1 87 ? 29.009 -27.396 25.614 1.00 66.90 87 THR A O 1
ATOM 725 N N . SER A 1 88 ? 30.546 -28.547 24.421 1.00 51.67 88 SER A N 1
ATOM 726 C CA . SER A 1 88 ? 30.996 -29.347 25.557 1.00 48.14 88 SER A CA 1
ATOM 727 C C . SER A 1 88 ? 31.889 -28.570 26.522 1.00 58.49 88 SER A C 1
ATOM 728 O O . SER A 1 88 ? 32.055 -29.007 27.668 1.00 65.62 88 SER A O 1
ATOM 731 N N . ALA A 1 89 ? 32.532 -27.491 26.074 1.00 56.45 89 ALA A N 1
ATOM 732 C CA . ALA A 1 89 ? 33.389 -26.711 26.963 1.00 51.83 89 ALA A CA 1
ATOM 733 C C . ALA A 1 89 ? 32.583 -26.110 28.110 1.00 54.32 89 ALA A C 1
ATOM 734 O O . ALA A 1 89 ? 31.385 -25.831 27.980 1.00 60.93 89 ALA A O 1
ATOM 736 N N . THR A 1 90 ? 33.250 -25.917 29.243 1.00 49.55 90 THR A N 1
ATOM 737 C CA . THR A 1 90 ? 32.648 -25.219 30.369 1.00 52.19 90 THR A CA 1
ATOM 738 C C . THR A 1 90 ? 32.936 -23.732 30.266 1.00 54.20 90 THR A C 1
ATOM 739 O O . THR A 1 90 ? 33.960 -23.320 29.713 1.00 56.57 90 THR A O 1
ATOM 743 N N . MET A 1 91 ? 32.008 -22.924 30.786 1.00 52.22 91 MET A N 1
ATOM 744 C CA . MET A 1 91 ? 32.266 -21.495 30.829 1.00 46.34 91 MET A CA 1
ATOM 745 C C . MET A 1 91 ? 33.537 -21.223 31.608 1.00 48.08 91 MET A C 1
ATOM 746 O O . MET A 1 91 ? 34.268 -20.283 31.291 1.00 54.12 91 MET A O 1
ATOM 751 N N . GLY A 1 92 ? 33.829 -22.052 32.603 1.00 48.93 92 GLY A N 1
ATOM 752 C CA . GLY A 1 92 ? 35.101 -21.991 33.287 1.00 49.50 92 GLY A CA 1
ATOM 753 C C . GLY A 1 92 ? 36.292 -22.146 32.363 1.00 53.88 92 GLY A C 1
ATOM 754 O O . GLY A 1 92 ? 37.149 -21.2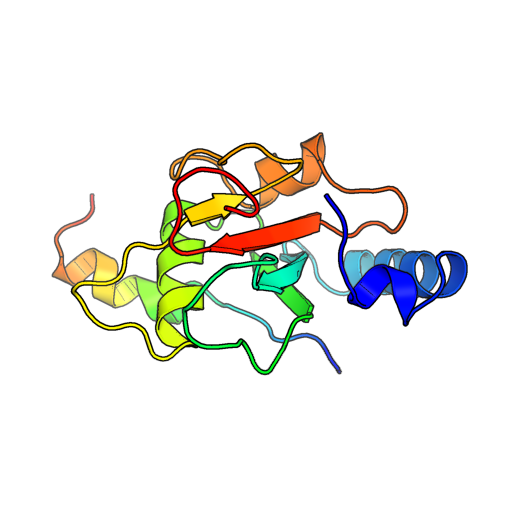57 32.297 1.00 51.87 92 GLY A O 1
ATOM 755 N N . GLN A 1 93 ? 36.350 -23.271 31.638 1.00 59.70 93 GLN A N 1
ATOM 756 C CA . GLN A 1 93 ? 37.413 -23.489 30.659 1.00 54.85 93 GLN A CA 1
ATOM 757 C C . GLN A 1 93 ? 37.544 -22.285 29.748 1.00 53.97 93 GLN A C 1
ATOM 758 O O . GLN A 1 93 ? 38.638 -21.755 29.539 1.00 60.22 93 GLN A O 1
ATOM 764 N N . LEU A 1 94 ? 36.413 -21.823 29.225 1.00 56.46 94 LEU A N 1
ATOM 765 C CA . LEU A 1 94 ? 36.420 -20.754 28.241 1.00 51.70 94 LEU A CA 1
ATOM 766 C C . LEU A 1 94 ? 37.021 -19.491 28.856 1.00 58.24 94 LEU A C 1
ATOM 767 O O . LEU A 1 94 ? 37.783 -18.770 28.201 1.00 64.18 94 LEU A O 1
ATOM 772 N N . TYR A 1 95 ? 36.671 -19.202 30.118 1.00 58.74 95 TYR A N 1
ATOM 773 C CA . TYR A 1 95 ? 37.211 -18.030 30.811 1.00 53.53 95 TYR A CA 1
ATOM 774 C C . TYR A 1 95 ? 38.721 -18.148 30.992 1.00 58.14 95 TYR A C 1
ATOM 775 O O . TYR A 1 95 ? 39.475 -17.227 30.659 1.00 59.57 95 TYR A O 1
ATOM 784 N N . GLN A 1 96 ? 39.171 -19.269 31.555 1.00 60.93 96 GLN A N 1
ATOM 785 C CA . GLN A 1 96 ? 40.594 -19.523 31.760 1.00 55.51 96 GLN A CA 1
ATOM 786 C C . GLN A 1 96 ? 41.449 -19.181 30.545 1.00 59.02 96 GLN A C 1
ATOM 787 O O . GLN A 1 96 ? 42.430 -18.437 30.662 1.00 69.99 96 GLN A O 1
ATOM 793 N N . GLU A 1 97 ? 41.103 -19.721 29.365 1.00 62.54 97 GLU A N 1
ATOM 794 C CA . GLU A 1 97 ? 41.953 -19.522 28.185 1.00 63.91 97 GLU A CA 1
ATOM 795 C C . GLU A 1 97 ? 41.759 -18.140 27.544 1.00 66.58 97 GLU A C 1
ATOM 796 O O . GLU A 1 97 ? 42.742 -17.523 27.112 1.00 76.14 97 GLU A O 1
ATOM 802 N N . HIS A 1 98 ? 40.525 -17.626 27.458 1.00 60.53 98 HIS A N 1
ATOM 803 C CA . HIS A 1 98 ? 40.215 -16.514 26.560 1.00 59.82 98 HIS A CA 1
ATOM 804 C C . HIS A 1 98 ? 39.756 -15.261 27.298 1.00 57.40 98 HIS A C 1
ATOM 805 O O . HIS A 1 98 ? 39.291 -14.316 26.650 1.00 59.91 98 HIS A O 1
ATOM 812 N N . HIS A 1 99 ? 39.878 -15.207 28.622 1.00 56.03 99 HIS A N 1
ATOM 813 C CA . HIS A 1 99 ? 39.535 -13.974 29.319 1.00 52.87 99 HIS A CA 1
ATOM 814 C C . HIS A 1 99 ? 40.519 -12.882 28.947 1.00 56.45 99 HIS A C 1
ATOM 815 O O . HIS A 1 99 ? 41.729 -13.109 28.860 1.00 64.82 99 HIS A O 1
ATOM 822 N N . GLU A 1 100 ? 39.989 -11.693 28.710 1.00 55.32 100 GLU A N 1
ATOM 823 C CA . GLU A 1 100 ? 40.871 -10.602 28.363 1.00 60.65 100 GLU A CA 1
ATOM 824 C C . GLU A 1 100 ? 41.430 -9.965 29.627 1.00 64.82 100 GLU A C 1
ATOM 825 O O . GLU A 1 100 ? 41.133 -10.381 30.749 1.00 64.85 100 GLU A O 1
ATOM 831 N N . GLU A 1 101 ? 42.252 -8.941 29.458 1.00 71.17 101 GLU A N 1
ATOM 832 C CA . GLU A 1 101 ? 42.986 -8.450 30.609 1.00 69.20 101 GLU A CA 1
ATOM 833 C C . GLU A 1 101 ? 42.187 -7.472 31.460 1.00 60.35 101 GLU A C 1
ATOM 834 O O . GLU A 1 101 ? 42.756 -6.859 32.367 1.00 61.98 101 GLU A O 1
ATOM 840 N N . ASP A 1 102 ? 40.900 -7.320 31.189 1.00 56.00 102 ASP A N 1
ATOM 841 C CA . ASP A 1 102 ? 39.994 -6.644 32.107 1.00 60.59 102 ASP A CA 1
ATOM 842 C C . ASP A 1 102 ? 39.280 -7.639 33.015 1.00 63.47 102 ASP A C 1
ATOM 843 O O . ASP A 1 102 ? 38.417 -7.240 33.812 1.00 65.24 102 ASP A O 1
ATOM 848 N N . PHE A 1 103 ? 39.614 -8.926 32.870 1.00 62.05 103 PHE A N 1
ATOM 849 C CA . PHE A 1 103 ? 39.094 -10.065 33.625 1.00 56.49 103 PHE A CA 1
ATOM 850 C C . PHE A 1 103 ? 37.705 -10.462 33.158 1.00 61.60 103 PHE A C 1
ATOM 851 O O . PHE A 1 103 ? 37.012 -11.211 33.852 1.00 62.24 103 PHE A O 1
ATOM 859 N N . PHE A 1 104 ? 37.319 -10.024 31.962 1.00 61.13 104 PHE A N 1
ATOM 860 C CA . PHE A 1 104 ? 36.050 -10.368 31.347 1.00 57.09 104 PHE A CA 1
ATOM 861 C C . PHE A 1 104 ? 36.239 -11.405 30.242 1.00 57.13 104 PHE A C 1
ATOM 862 O O . PHE A 1 104 ? 37.306 -11.505 29.623 1.00 58.82 104 PHE A O 1
ATOM 870 N N . LEU A 1 105 ? 35.198 -12.211 30.035 1.00 54.71 105 LEU A N 1
ATOM 871 C CA . LEU A 1 105 ? 35.077 -13.067 28.862 1.00 50.53 105 LEU A CA 1
ATOM 872 C C . LEU A 1 105 ? 34.094 -12.450 27.883 1.00 56.15 105 LEU A C 1
ATOM 873 O O . LEU A 1 105 ? 32.962 -12.126 28.256 1.00 57.40 105 LEU A O 1
ATOM 878 N N . TYR A 1 106 ? 34.521 -12.286 26.640 1.00 54.14 106 TYR A N 1
ATOM 879 C CA . TYR A 1 106 ? 33.684 -11.677 25.620 1.00 49.52 106 TYR A CA 1
ATOM 880 C C . TYR A 1 106 ? 33.155 -12.721 24.645 1.00 54.72 106 TYR A C 1
ATOM 881 O O . TYR A 1 106 ? 33.943 -13.443 24.012 1.00 65.52 106 TYR A O 1
ATOM 890 N N . ILE A 1 107 ? 31.822 -12.779 24.513 1.00 49.83 107 ILE A N 1
ATOM 891 C CA . ILE A 1 107 ? 31.136 -13.693 23.603 1.00 49.76 107 ILE A CA 1
ATOM 892 C C . ILE A 1 107 ? 30.176 -12.898 22.734 1.00 51.63 107 ILE A C 1
ATOM 893 O O . ILE A 1 107 ? 29.364 -12.132 23.258 1.00 57.85 107 ILE A O 1
ATOM 898 N N . ALA A 1 108 ? 30.238 -13.105 21.418 1.00 53.33 108 ALA A N 1
ATOM 899 C CA . ALA A 1 108 ? 29.236 -12.593 20.489 1.00 50.25 108 ALA A CA 1
ATOM 900 C C . ALA A 1 108 ? 28.337 -13.719 19.991 1.00 57.49 108 ALA A C 1
ATOM 901 O O . ALA A 1 108 ? 28.783 -14.857 19.787 1.00 65.93 108 ALA A O 1
ATOM 903 N N . TYR A 1 109 ? 27.066 -13.392 19.774 1.00 54.44 109 TYR A N 1
ATOM 904 C CA . TYR A 1 109 ? 26.148 -14.319 19.127 1.00 56.83 109 TYR A CA 1
ATOM 905 C C . TYR A 1 109 ? 25.690 -13.804 17.768 1.00 58.48 109 TYR A C 1
ATOM 906 O O . TYR A 1 109 ? 25.781 -12.614 17.460 1.00 67.41 109 TYR A O 1
ATOM 915 N N . SER A 1 110 ? 25.208 -14.732 16.949 1.00 55.17 110 SER A N 1
ATOM 916 C CA . SER A 1 110 ? 24.790 -14.442 15.585 1.00 59.42 110 SER A CA 1
ATOM 917 C C . SER A 1 110 ? 24.012 -15.646 15.065 1.00 62.82 110 SER A C 1
ATOM 918 O O . SER A 1 110 ? 24.063 -16.736 15.648 1.00 60.82 110 SER A O 1
ATOM 921 N N . ASP A 1 111 ? 23.235 -15.414 14.006 1.00 63.92 111 ASP A N 1
ATOM 922 C CA . ASP A 1 111 ? 22.545 -16.477 13.283 1.00 67.96 111 ASP A CA 1
ATOM 923 C C . ASP A 1 111 ? 23.360 -17.035 12.120 1.00 70.18 111 ASP A C 1
ATOM 924 O O . ASP A 1 111 ? 22.948 -18.034 11.514 1.00 69.61 111 ASP A O 1
ATOM 929 N N . GLU A 1 112 ? 24.473 -16.395 11.776 1.00 64.37 112 GLU A N 1
ATOM 930 C CA . GLU A 1 112 ? 25.392 -16.849 10.741 1.00 67.49 112 GLU A CA 1
ATOM 931 C C . GLU A 1 112 ? 26.539 -17.626 11.390 1.00 68.74 112 GLU A C 1
ATOM 932 O O . GLU A 1 112 ? 27.032 -17.242 12.453 1.00 65.97 112 GLU A O 1
ATOM 938 N N . SER A 1 113 ? 26.927 -18.752 10.778 1.00 68.33 113 SER A N 1
ATOM 939 C CA . SER A 1 113 ? 27.979 -19.640 11.286 1.00 56.55 113 SER A CA 1
ATOM 940 C C . SER A 1 113 ? 29.386 -19.045 11.203 1.00 58.72 113 SER A C 1
ATOM 941 O O . SER A 1 113 ? 30.357 -19.773 11.450 1.00 56.44 113 SER A O 1
ATOM 944 N N . VAL A 1 114 ? 29.511 -17.782 10.799 1.00 60.74 114 VAL A N 1
ATOM 945 C CA . VAL A 1 114 ? 30.777 -17.078 10.636 1.00 57.97 114 VAL A CA 1
ATOM 946 C C . VAL A 1 114 ? 30.582 -15.665 11.170 1.00 69.47 114 VAL A C 1
ATOM 947 O O . VAL A 1 114 ? 29.646 -14.974 10.756 1.00 74.01 114 VAL A O 1
ATOM 951 N N . TYR A 1 115 ? 31.474 -15.216 12.057 1.00 71.21 115 TYR A N 1
ATOM 952 C CA . TYR A 1 115 ? 31.260 -13.941 12.741 1.00 72.42 115 TYR A CA 1
ATOM 953 C C . TYR A 1 115 ? 31.135 -12.815 11.728 1.00 78.86 115 TYR A C 1
ATOM 954 O O . TYR A 1 115 ? 32.014 -12.627 10.884 1.00 82.57 115 TYR A O 1
ATOM 963 N N . GLY A 1 116 ? 30.034 -12.070 11.815 1.00 79.04 116 GLY A N 1
ATOM 964 C CA . GLY A 1 116 ? 29.896 -10.827 11.077 1.00 88.60 116 GLY A CA 1
ATOM 965 C C . GLY A 1 116 ? 29.625 -10.932 9.585 1.00 100.28 116 GLY A C 1
ATOM 966 O O . GLY A 1 116 ? 30.318 -10.312 8.766 1.00 103.64 116 GLY A O 1
ATOM 967 N N . LEU A 1 117 ? 28.630 -11.732 9.216 1.00 91.29 117 LEU A N 1
ATOM 968 C CA . LEU A 1 117 ? 28.314 -11.969 7.817 1.00 88.88 117 LEU A CA 1
ATOM 969 C C . LEU A 1 117 ? 26.816 -11.815 7.641 1.00 84.69 117 LEU A C 1
ATOM 970 O O . LEU A 1 117 ? 26.051 -12.244 8.502 1.00 82.37 117 LEU A O 1
ATOM 975 N N . ASP B 2 3 ? 23.218 -3.835 41.050 1.00 110.30 453 ASP B N 1
ATOM 976 C CA . ASP B 2 3 ? 24.266 -4.529 40.308 1.00 120.44 453 ASP B CA 1
ATOM 977 C C . ASP B 2 3 ? 23.845 -4.627 38.833 1.00 108.91 453 ASP B C 1
ATOM 978 O O . ASP B 2 3 ? 22.667 -4.870 38.531 1.00 99.54 453 ASP B O 1
ATOM 983 N N . ASP B 2 4 ? 24.794 -4.436 37.916 1.00 93.33 454 ASP B N 1
ATOM 984 C CA . ASP B 2 4 ? 24.499 -4.567 36.496 1.00 88.29 454 ASP B CA 1
ATOM 985 C C . ASP B 2 4 ? 24.611 -6.004 36.021 1.00 88.26 454 ASP B C 1
ATOM 986 O O . ASP B 2 4 ? 24.277 -6.290 34.867 1.00 90.76 454 ASP B O 1
ATOM 991 N N . PHE B 2 5 ? 25.041 -6.916 36.892 1.00 81.41 455 PHE B N 1
ATOM 992 C CA . PHE B 2 5 ? 25.278 -8.306 36.518 1.00 69.59 455 PHE B CA 1
ATOM 993 C C . PHE B 2 5 ? 24.074 -9.184 36.804 1.00 72.98 455 PHE B C 1
ATOM 994 O O . PHE B 2 5 ? 23.486 -9.105 37.886 1.00 83.96 455 PHE B O 1
ATOM 1002 N N . GLU B 2 6 ? 23.718 -10.031 35.844 1.00 65.26 456 GLU B N 1
ATOM 1003 C CA . GLU B 2 6 ? 22.625 -10.980 36.012 1.00 72.61 456 GLU B CA 1
ATOM 1004 C C . GLU B 2 6 ? 23.204 -12.359 36.274 1.00 65.25 456 GLU B C 1
ATOM 1005 O O . GLU B 2 6 ? 23.999 -12.849 35.471 1.00 76.17 456 GLU B O 1
ATOM 1011 N N . LEU B 2 7 ? 22.829 -12.960 37.403 1.00 55.33 457 LEU B N 1
ATOM 1012 C CA . LEU B 2 7 ? 23.293 -14.286 37.787 1.00 60.34 457 LEU B CA 1
ATOM 1013 C C . LEU B 2 7 ? 22.448 -15.378 37.119 1.00 71.30 457 LEU B C 1
ATOM 1014 O O . LEU B 2 7 ? 21.230 -15.414 37.299 1.00 82.54 457 LEU B O 1
ATOM 1019 N N . LEU B 2 8 ? 23.071 -16.266 36.357 1.00 66.58 458 LEU B N 1
ATOM 1020 C CA . LEU B 2 8 ? 22.367 -17.421 35.818 1.00 73.70 458 LEU B CA 1
ATOM 1021 C C . LEU B 2 8 ? 22.644 -18.600 36.734 1.00 89.09 458 LEU B C 1
ATOM 1022 O O . LEU B 2 8 ? 23.782 -18.792 37.180 1.00 85.28 458 LEU B O 1
ATOM 1027 N N . ASP B 2 9 ? 21.620 -19.410 36.988 1.00 97.08 459 ASP B N 1
ATOM 1028 C CA . ASP B 2 9 ? 21.808 -20.566 37.846 1.00 96.73 459 ASP B CA 1
ATOM 1029 C C . ASP B 2 9 ? 21.328 -21.809 37.096 1.00 93.99 459 ASP B C 1
ATOM 1030 O O . ASP B 2 9 ? 20.344 -21.745 36.340 1.00 86.22 459 ASP B O 1
ATOM 1035 N N . GLN B 2 10 ? 22.029 -22.933 37.293 1.00 87.16 460 GLN B N 1
ATOM 1036 C CA . GLN B 2 10 ? 21.608 -24.178 36.651 1.00 76.41 460 GLN B CA 1
ATOM 1037 C C . GLN B 2 10 ? 20.193 -24.627 36.994 1.00 86.46 460 GLN B C 1
ATOM 1038 O O . GLN B 2 10 ? 19.631 -25.430 36.240 1.00 87.80 460 GLN B O 1
ATOM 1044 N N . SER B 2 11 ? 19.614 -24.151 38.100 1.00 97.43 461 SER B N 1
ATOM 1045 C CA . SER B 2 11 ? 18.276 -24.577 38.518 1.00 94.02 461 SER B CA 1
ATOM 1046 C C . SER B 2 11 ? 17.248 -24.431 37.396 1.00 88.96 461 SER B C 1
ATOM 1047 O O . SER B 2 11 ? 16.322 -25.249 37.271 1.00 87.82 461 SER B O 1
ATOM 1050 N N . GLU B 2 12 ? 17.388 -23.382 36.580 1.00 88.56 462 GLU B N 1
ATOM 1051 C CA . GLU B 2 12 ? 16.512 -23.205 35.424 1.00 90.48 462 GLU B CA 1
ATOM 1052 C C . GLU B 2 12 ? 16.527 -24.460 34.544 1.00 86.45 462 GLU B C 1
ATOM 1053 O O . GLU B 2 12 ? 15.481 -25.038 34.224 1.00 79.97 462 GLU B O 1
ATOM 1059 N N . LEU B 2 13 ? 17.727 -24.944 34.224 1.00 81.44 463 LEU B N 1
ATOM 1060 C CA . LEU B 2 13 ? 17.919 -26.058 33.302 1.00 74.07 463 LEU B CA 1
ATOM 1061 C C . LEU B 2 13 ? 17.616 -27.391 33.937 1.00 75.76 463 LEU B C 1
ATOM 1062 O O . LEU B 2 13 ? 17.228 -28.323 33.234 1.00 84.50 463 LEU B O 1
ATOM 1067 N N . ASP B 2 14 ? 17.868 -27.504 35.237 1.00 79.17 464 ASP B N 1
ATOM 1068 C CA . ASP B 2 14 ? 18.081 -28.803 35.855 1.00 79.42 464 ASP B CA 1
ATOM 1069 C C . ASP B 2 14 ? 16.933 -29.760 35.560 1.00 76.35 464 ASP B C 1
ATOM 1070 O O . ASP B 2 14 ? 17.155 -30.910 35.164 1.00 71.50 464 ASP B O 1
ATOM 1075 N N . GLN B 2 15 ? 15.696 -29.305 35.791 1.00 78.15 465 GLN B N 1
ATOM 1076 C CA . GLN B 2 15 ? 14.519 -30.133 35.530 1.00 69.08 465 GLN B CA 1
ATOM 1077 C C . GLN B 2 15 ? 14.374 -30.433 34.038 1.00 69.40 465 GLN B C 1
ATOM 1078 O O . GLN B 2 15 ? 14.030 -31.560 33.662 1.00 72.30 465 GLN B O 1
ATOM 1084 N N . ILE B 2 16 ? 14.576 -29.420 33.182 1.00 72.49 466 ILE B N 1
ATOM 1085 C CA . ILE B 2 16 ? 14.503 -29.605 31.727 1.00 63.85 466 ILE B CA 1
ATOM 1086 C C . ILE B 2 16 ? 15.379 -30.770 31.304 1.00 61.93 466 ILE B C 1
ATOM 1087 O O . ILE B 2 16 ? 14.968 -31.631 30.518 1.00 68.09 466 ILE B O 1
ATOM 1092 N N . GLU B 2 17 ? 16.629 -30.752 31.751 1.00 61.84 467 GLU B N 1
ATOM 1093 C CA . GLU B 2 17 ? 17.577 -31.770 31.335 1.00 63.05 467 GLU B CA 1
ATOM 1094 C C . GLU B 2 17 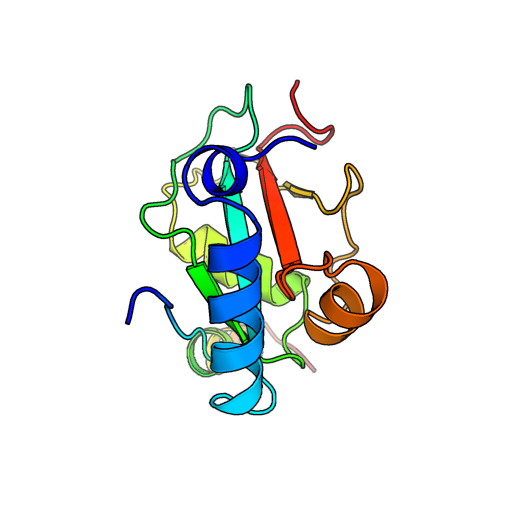? 17.077 -33.153 31.721 1.00 67.45 467 GLU B C 1
ATOM 1095 O O . GLU B 2 17 ? 17.171 -34.096 30.926 1.00 69.69 467 GLU B O 1
ATOM 1101 N N . SER B 2 18 ? 16.547 -33.293 32.943 1.00 71.40 468 SER B N 1
ATOM 1102 C CA . SER B 2 18 ? 15.933 -34.551 33.370 1.00 67.21 468 SER B CA 1
ATOM 1103 C C . SER B 2 18 ? 14.814 -34.958 32.423 1.00 68.13 468 SER B C 1
ATOM 1104 O O . SER B 2 18 ? 14.721 -36.119 32.007 1.00 73.37 468 SER B O 1
ATOM 1107 N N . GLU B 2 19 ? 13.920 -34.016 32.121 1.00 67.02 469 GLU B N 1
ATOM 1108 C CA . GLU B 2 19 ? 12.746 -34.315 31.312 1.00 59.43 469 GLU B CA 1
ATOM 1109 C C . GLU B 2 19 ? 13.143 -34.793 29.921 1.00 60.18 469 GLU B C 1
ATOM 1110 O O . GLU B 2 19 ? 12.557 -35.743 29.393 1.00 68.73 469 GLU B O 1
ATOM 1116 N N . LEU B 2 20 ? 14.127 -34.138 29.305 1.00 63.95 470 LEU B N 1
ATOM 1117 C CA . LEU B 2 20 ? 14.621 -34.510 27.981 1.00 61.14 470 LEU B CA 1
ATOM 1118 C C . LEU B 2 20 ? 15.489 -35.770 27.986 1.00 66.94 470 LEU B C 1
ATOM 1119 O O . LEU B 2 20 ? 15.835 -36.261 26.906 1.00 74.23 470 LEU B O 1
ATOM 1124 N N . GLY B 2 21 ? 15.865 -36.284 29.158 1.00 66.48 471 GLY B N 1
ATOM 1125 C CA . GLY B 2 21 ? 16.524 -37.577 29.292 1.00 71.87 471 GLY B CA 1
ATOM 1126 C C . GLY B 2 21 ? 18.040 -37.538 29.263 1.00 81.80 471 GLY B C 1
ATOM 1127 O O . GLY B 2 21 ? 18.677 -38.218 28.451 1.00 79.13 471 GLY B O 1
ATOM 1128 N N . LEU B 2 22 ? 18.621 -36.788 30.202 1.00 89.93 472 LEU B N 1
ATOM 1129 C CA . LEU B 2 22 ? 20.062 -36.611 30.342 1.00 96.42 472 LEU B CA 1
ATOM 1130 C C . LEU B 2 22 ? 20.624 -37.498 31.443 1.00 104.98 472 LEU B C 1
ATOM 1131 O O . LEU B 2 22 ? 20.010 -37.662 32.501 1.00 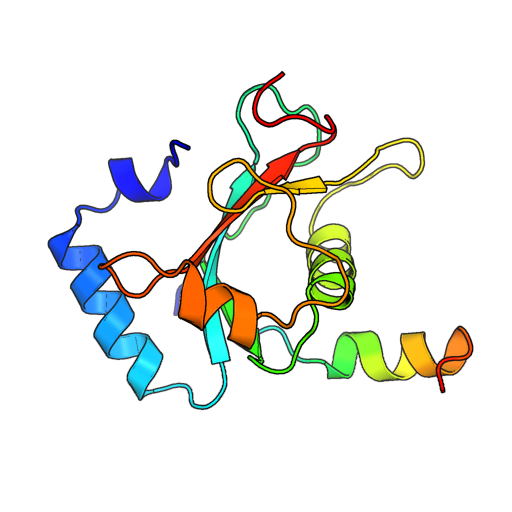101.47 472 LEU B O 1
ATOM 1136 N N . THR B 2 23 ? 21.826 -38.013 31.217 1.00 110.16 473 THR B N 1
ATOM 1137 C CA . THR B 2 23 ? 22.347 -39.099 32.026 1.00 107.07 473 THR B CA 1
ATOM 1138 C C . THR B 2 23 ? 23.658 -38.711 32.695 1.00 109.32 473 THR B C 1
ATOM 1139 O O . THR B 2 23 ? 23.655 -38.223 33.830 1.00 105.59 473 THR B O 1
#

Secondary structure (DSSP, 8-state):
---HHHHHS-HHHHHHHHHHHHHHSTTEEEEEEEEPTT--S---S--EEEEETTSBHHHHHHHHHTTS---TT---EEEBTTB---TTSBHHHHHHHH--TTS-EEEEEESSSSTT-/--PEEP-THHHHHHHHHHT--

Solvent-accessible surface area: 7859 Å² total; per-residue (Å²): 60,164,6,76,11,60,136,138,81,88,84,127,134,19,92,34,47,0,74,125,11,90,152,160,56,109,117,44,3,0,0,0,1,15,66,4,69,60,9,144,16,22,107,22,134,31,65,21,0,0,0,10,23,92,0,40,2,27,26,0,25,66,0,0,102,117,59,16,151,33,135,115,83,30,46,12,58,1,3,5,76,81,99,68,8,84,81,92,13,32,0,15,101,3,16,144,121,62,67,48,142,0,56,0,0,5,1,2,0,0,29,59,57,80,33,29,119,139,105,15,62,72,0,56,67,83,46,8,86,119,61,46,79,129,139,60,113,187

GO terms:
  GO:0005930 axoneme (C, IDA)
  GO:0005515 protein binding (F, IPI)
  GO:0008017 microtubule binding (F, IDA)
  GO:0097225 sperm midpiece (C, IDA)
  GO:0005764 lysosome (C, IDA)
  GO:0005790 smooth endoplasmic reticulum (C, IDA)
  GO:0005794 Golgi apparatus (C, IDA)
  GO:0005886 plasma membrane (C, IDA)
  GO:0015629 actin cytoskeleton (C, IDA)
  GO:0005875 microtubule associated complex (C, IDA)
  GO:0000226 microtubule cytoskeleton organization (P, IDA)
  GO:0098982 GABA-ergic synapse (C, IDA)
  GO:0098982 GABA-ergic synapse (C, IMP)
  GO:0098696 regulation of neurotransmitter receptor localization to postsynaptic specialization membrane (P, IDA)
  GO:0098696 regulation of neurotransmitter receptor localization to postsynaptic specialization membrane (P, IMP)
  GO:0098982 GABA-ergic synapse (C, EXP)
  GO:0098696 regulation of neurotransmitter receptor localization to postsynaptic specialization membrane (P, EXP)

Sequence (138 aa):
MKFVYKEEHPFEKRRSEGEKIRKKYPDRVPVIVEKAPKARIGDLDKKKYLVPSDLTVGQFYFLIRKRIHLRAEDALFFFVNNVIPPTSATMGQLYQEHHEEDFFLYIAYSDESVYGLDDFELLDQSELDQIESELGLT

B-factor: mean 71.09, std 15.8, range [43.88, 134.34]